Protein AF-A0A163HA66-F1 (afdb_monomer_lite)

Secondary structure (DSSP, 8-state):
-BTTTEEEEES--SSHHHHHTS---EEEEE-HHHHHHHHHHHHHHHHT---SS-HHHHHHHHHHHHHHTT-----

Foldseek 3Di:
DPPLFKDKDWPQDPDPCSVPPDDIDIDIDGGSVVSVVVVVVVVVVVVPDDPDQDPVNVVVVVVCCVVPNPPDPDD

Structure (mmCIF, N/CA/C/O backbone):
data_AF-A0A163HA66-F1
#
_entry.id   AF-A0A163HA66-F1
#
loop_
_atom_site.group_PDB
_atom_site.id
_atom_site.type_symbol
_atom_site.label_atom_id
_atom_site.label_alt_id
_atom_site.label_comp_id
_atom_site.label_asym_id
_atom_site.label_entity_id
_atom_site.label_seq_id
_atom_site.pdbx_PDB_ins_code
_atom_site.Cartn_x
_atom_site.Cartn_y
_atom_site.Cartn_z
_atom_site.occupancy
_atom_site.B_iso_or_equiv
_atom_site.auth_seq_id
_atom_site.auth_comp_id
_atom_site.auth_asym_id
_atom_site.auth_atom_id
_atom_site.pdbx_PDB_model_num
ATOM 1 N N . MET A 1 1 ? -6.721 3.398 4.448 1.00 88.06 1 MET A N 1
ATOM 2 C CA . MET A 1 1 ? -7.654 3.416 5.597 1.00 88.06 1 MET A CA 1
ATOM 3 C C . MET A 1 1 ? -9.017 3.867 5.134 1.00 88.06 1 MET A C 1
ATOM 5 O O . MET A 1 1 ? -9.064 4.685 4.229 1.00 88.06 1 MET A O 1
ATOM 9 N N . ILE A 1 2 ? -10.084 3.361 5.750 1.00 93.62 2 ILE A N 1
ATOM 10 C CA . ILE A 1 2 ? -11.463 3.656 5.345 1.00 93.62 2 ILE A CA 1
ATOM 11 C C . ILE A 1 2 ? -12.272 4.080 6.579 1.00 93.62 2 ILE A C 1
ATOM 13 O O . ILE A 1 2 ? -12.263 3.380 7.600 1.00 93.62 2 ILE A O 1
ATOM 17 N N . ASP A 1 3 ? -12.930 5.237 6.484 1.00 95.44 3 ASP A N 1
ATOM 18 C CA . ASP A 1 3 ? -13.866 5.820 7.463 1.00 95.44 3 ASP A CA 1
ATOM 19 C C . ASP A 1 3 ? -13.378 5.842 8.920 1.00 95.44 3 ASP A C 1
ATOM 21 O O . ASP A 1 3 ? -14.172 5.709 9.852 1.00 95.44 3 ASP A O 1
ATOM 25 N N . ASN A 1 4 ? -12.063 5.933 9.139 1.00 94.81 4 ASN A N 1
ATOM 26 C CA . ASN A 1 4 ? -11.411 5.845 10.455 1.00 94.81 4 ASN A CA 1
ATOM 27 C C . ASN A 1 4 ? -11.763 4.577 11.264 1.00 94.81 4 ASN A C 1
ATOM 29 O O . ASN A 1 4 ? -11.622 4.554 12.486 1.00 94.81 4 ASN A O 1
ATOM 33 N N . LYS A 1 5 ? -12.219 3.511 10.600 1.00 97.62 5 LYS A N 1
ATOM 34 C CA . LYS A 1 5 ? -12.687 2.274 11.250 1.00 97.62 5 LYS A CA 1
ATOM 35 C C . LYS A 1 5 ? -12.038 1.016 10.689 1.00 97.62 5 LYS A C 1
ATOM 37 O O . LYS A 1 5 ? -11.990 0.006 11.389 1.00 97.62 5 LYS A O 1
ATOM 42 N N . LYS A 1 6 ? -11.552 1.060 9.445 1.00 98.44 6 LYS A N 1
ATOM 43 C CA . LYS A 1 6 ? -10.970 -0.099 8.762 1.00 98.44 6 LYS A CA 1
ATOM 44 C C . LYS A 1 6 ? -9.575 0.203 8.221 1.00 98.44 6 LYS A C 1
ATOM 46 O O . LYS A 1 6 ? -9.330 1.270 7.645 1.00 98.44 6 LYS A O 1
ATOM 51 N N . VAL A 1 7 ? -8.677 -0.765 8.359 1.00 98.06 7 VAL A N 1
ATOM 52 C CA . VAL A 1 7 ? -7.328 -0.740 7.786 1.00 98.06 7 VAL A CA 1
ATOM 53 C C . VAL A 1 7 ? -7.213 -1.854 6.756 1.00 98.06 7 VAL A C 1
ATOM 55 O O . VAL A 1 7 ? -7.576 -2.990 7.040 1.00 98.06 7 VAL A O 1
ATOM 58 N N . ILE A 1 8 ? -6.706 -1.506 5.575 1.00 97.81 8 ILE A N 1
ATOM 59 C CA . ILE A 1 8 ? -6.270 -2.462 4.556 1.00 97.81 8 ILE A CA 1
ATOM 60 C C . ILE A 1 8 ? -4.745 -2.441 4.578 1.00 97.81 8 ILE A C 1
ATOM 62 O O . ILE A 1 8 ? -4.158 -1.359 4.490 1.00 97.81 8 ILE A O 1
ATOM 66 N N . THR A 1 9 ? -4.112 -3.596 4.750 1.00 97.50 9 THR A N 1
ATOM 67 C CA . THR A 1 9 ? -2.649 -3.729 4.806 1.00 97.50 9 THR A CA 1
ATOM 68 C C . THR A 1 9 ? -2.219 -5.143 4.422 1.00 97.50 9 THR A C 1
ATOM 70 O O . THR A 1 9 ? -3.052 -6.043 4.363 1.00 97.50 9 THR A O 1
ATOM 73 N N . GLY A 1 10 ? -0.935 -5.341 4.143 1.00 96.75 10 GLY A N 1
ATOM 74 C CA . GLY A 1 10 ? -0.386 -6.610 3.686 1.00 96.75 10 GLY A CA 1
ATOM 75 C C . GLY A 1 10 ? 0.865 -6.401 2.839 1.00 96.75 10 GLY A C 1
ATOM 76 O O . GLY A 1 10 ? 1.428 -5.305 2.834 1.00 96.75 10 GLY A O 1
ATOM 77 N N . SER A 1 11 ? 1.282 -7.444 2.126 1.00 97.75 11 SER A N 1
ATOM 78 C CA . SER A 1 11 ? 2.412 -7.392 1.187 1.00 97.75 11 SER A CA 1
ATOM 79 C C . SER A 1 11 ? 2.021 -6.831 -0.188 1.00 97.75 11 SER A C 1
ATOM 81 O O . SER A 1 11 ? 2.888 -6.399 -0.943 1.00 97.75 11 SER A O 1
ATOM 83 N N . PHE A 1 12 ? 0.715 -6.777 -0.475 1.00 97.25 12 PHE A N 1
ATOM 84 C CA . PHE A 1 12 ? 0.172 -6.439 -1.786 1.00 97.25 12 PHE A CA 1
ATOM 85 C C . PHE A 1 12 ? 0.559 -5.029 -2.256 1.00 97.25 12 PHE A C 1
ATOM 87 O O . PHE A 1 12 ? 0.073 -4.015 -1.744 1.00 97.25 12 PHE A O 1
ATOM 94 N N . ASN A 1 13 ? 1.372 -4.968 -3.308 1.00 96.50 13 ASN A N 1
ATOM 95 C CA . ASN A 1 13 ? 1.632 -3.739 -4.053 1.00 96.50 13 ASN A CA 1
ATOM 96 C C . ASN A 1 13 ? 0.557 -3.533 -5.129 1.00 96.50 13 ASN A C 1
ATOM 98 O O . ASN A 1 13 ? 0.215 -4.472 -5.834 1.00 96.50 13 ASN A O 1
ATOM 102 N N . TRP A 1 14 ? 0.060 -2.312 -5.346 1.00 94.19 14 TRP A N 1
ATOM 103 C CA . TRP A 1 14 ? -0.940 -2.040 -6.396 1.00 94.19 14 TRP A CA 1
ATOM 104 C C . TRP A 1 14 ? -0.338 -2.122 -7.807 1.00 94.19 14 TRP A C 1
ATOM 106 O O . TRP A 1 14 ? 0.037 -1.114 -8.403 1.00 94.19 14 TRP A O 1
ATOM 116 N N . SER A 1 15 ? -0.218 -3.340 -8.333 1.00 95.75 15 SER A N 1
ATOM 117 C CA . SER A 1 15 ? 0.415 -3.637 -9.618 1.00 95.75 15 SER A CA 1
ATOM 118 C C . SER A 1 15 ? -0.194 -4.886 -10.270 1.00 95.75 15 SER A C 1
ATOM 120 O O . SER A 1 15 ? -0.716 -5.742 -9.552 1.00 95.75 15 SER A O 1
ATOM 122 N N . PRO A 1 16 ? -0.086 -5.045 -11.605 1.00 96.75 16 PRO A N 1
ATOM 123 C CA . PRO A 1 16 ? -0.558 -6.253 -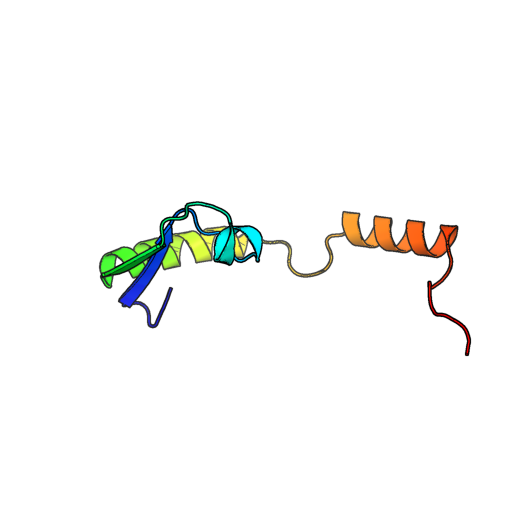12.282 1.00 96.75 16 PRO A CA 1
ATOM 124 C C . PRO A 1 16 ? 0.119 -7.532 -11.776 1.00 96.75 16 PRO A C 1
ATOM 126 O O . PRO A 1 16 ? -0.542 -8.552 -11.625 1.00 96.75 16 PRO A O 1
ATOM 129 N N . ALA A 1 17 ? 1.418 -7.468 -11.467 1.00 96.50 17 ALA A N 1
ATOM 130 C CA . ALA A 1 17 ? 2.163 -8.620 -10.962 1.00 96.50 17 ALA A CA 1
ATOM 131 C C . ALA A 1 17 ? 1.618 -9.101 -9.608 1.00 96.50 17 ALA A C 1
ATOM 133 O O . ALA A 1 17 ? 1.339 -10.282 -9.452 1.00 96.50 17 ALA A O 1
ATOM 134 N N . ALA A 1 18 ? 1.377 -8.194 -8.660 1.00 94.19 18 ALA A N 1
ATOM 135 C CA . ALA A 1 18 ? 0.758 -8.544 -7.379 1.00 94.19 18 ALA A CA 1
ATOM 136 C C . ALA A 1 18 ? -0.685 -9.056 -7.530 1.00 94.19 18 ALA A C 1
ATOM 138 O O . ALA A 1 18 ? -1.122 -9.915 -6.776 1.00 94.19 18 ALA A O 1
ATOM 139 N N . ALA A 1 19 ? -1.430 -8.538 -8.512 1.00 94.00 19 ALA A N 1
ATOM 140 C CA . ALA A 1 19 ? -2.817 -8.928 -8.747 1.00 94.00 19 ALA A CA 1
ATOM 141 C C . ALA A 1 19 ? -2.973 -10.302 -9.421 1.00 94.00 19 ALA A C 1
ATOM 143 O O . ALA A 1 19 ? -4.027 -10.923 -9.278 1.00 94.00 19 ALA A O 1
ATOM 144 N N . HIS A 1 20 ? -1.975 -10.753 -10.189 1.00 94.94 20 HIS A N 1
ATOM 145 C CA . HIS A 1 20 ? -2.132 -11.904 -11.086 1.00 94.94 20 HIS A CA 1
ATOM 146 C C . HIS A 1 20 ? -1.015 -12.945 -11.016 1.00 94.94 20 HIS A C 1
ATOM 148 O O . HIS A 1 20 ? -1.178 -14.025 -11.578 1.00 94.94 20 HIS A O 1
ATOM 154 N N . THR A 1 21 ? 0.127 -12.635 -10.404 1.00 96.19 21 THR A N 1
ATOM 155 C CA . THR A 1 21 ? 1.327 -13.480 -10.493 1.00 96.19 21 THR A CA 1
ATOM 156 C C . THR A 1 21 ? 1.948 -13.774 -9.139 1.00 96.19 21 THR A C 1
ATOM 158 O O .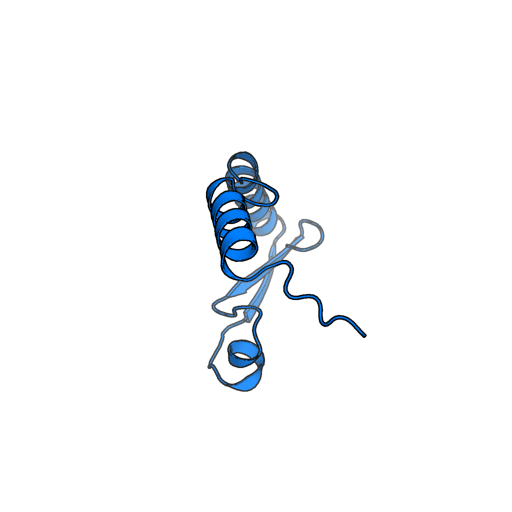 THR A 1 21 ? 2.299 -14.920 -8.884 1.00 96.19 21 THR A O 1
ATOM 161 N N . ASN A 1 22 ? 2.115 -12.767 -8.286 1.00 97.12 22 ASN A N 1
ATOM 162 C CA . ASN A 1 22 ? 2.759 -12.960 -6.994 1.00 97.12 22 ASN A CA 1
ATOM 163 C C . ASN A 1 22 ? 1.786 -13.561 -5.979 1.00 97.12 22 ASN A C 1
ATOM 165 O O . ASN A 1 22 ? 0.608 -13.202 -5.943 1.00 97.12 22 ASN A O 1
ATOM 169 N N . ASP A 1 23 ? 2.329 -14.373 -5.078 1.00 96.81 23 ASP A N 1
ATOM 170 C CA . ASP A 1 23 ? 1.633 -14.771 -3.862 1.00 96.81 23 ASP A CA 1
ATOM 171 C C . ASP A 1 23 ? 1.654 -13.610 -2.864 1.00 96.81 23 ASP A C 1
ATOM 173 O O . ASP A 1 23 ? 2.681 -13.283 -2.268 1.00 96.81 23 ASP A O 1
ATOM 177 N N . GLU A 1 24 ? 0.505 -12.962 -2.696 1.00 97.12 24 GLU A N 1
ATOM 178 C CA . GLU A 1 24 ? 0.352 -11.780 -1.852 1.00 97.12 24 GLU A CA 1
ATOM 179 C C . GLU A 1 24 ? -0.650 -12.028 -0.723 1.00 97.12 24 GLU A C 1
ATOM 181 O O . GLU A 1 24 ? -1.616 -12.778 -0.860 1.00 97.12 24 GLU A O 1
ATOM 186 N N . THR A 1 25 ? -0.465 -11.340 0.405 1.00 97.31 25 THR A N 1
ATOM 187 C CA . THR A 1 25 ? -1.450 -11.305 1.494 1.00 97.31 25 THR A CA 1
ATOM 188 C C . THR A 1 25 ? -2.096 -9.929 1.579 1.00 97.31 25 THR A C 1
ATOM 190 O O . THR A 1 25 ? -1.399 -8.913 1.621 1.00 97.31 25 THR A O 1
ATOM 193 N N . LEU A 1 26 ? -3.429 -9.897 1.680 1.00 96.81 26 LEU A N 1
ATOM 194 C CA . LEU A 1 26 ? -4.214 -8.691 1.935 1.00 96.81 26 LEU A CA 1
ATOM 195 C C . LEU A 1 26 ? -5.125 -8.900 3.149 1.00 96.81 26 LEU A C 1
ATOM 197 O O . LEU A 1 26 ? -5.933 -9.824 3.186 1.00 96.81 26 LEU A O 1
ATOM 201 N N . LEU A 1 27 ? -5.012 -8.018 4.139 1.00 97.50 27 LEU A N 1
ATOM 202 C CA . LEU A 1 27 ? -5.786 -8.051 5.376 1.00 97.50 27 LEU A CA 1
ATOM 203 C C . LEU A 1 27 ? -6.717 -6.843 5.452 1.00 97.50 27 LEU A C 1
ATOM 205 O O . LEU A 1 27 ? -6.274 -5.701 5.312 1.00 97.50 27 LEU A O 1
ATOM 209 N N . LEU A 1 28 ? -7.994 -7.094 5.752 1.00 97.88 28 LEU A N 1
ATOM 210 C CA . LEU A 1 28 ? -8.975 -6.072 6.111 1.00 97.88 28 LE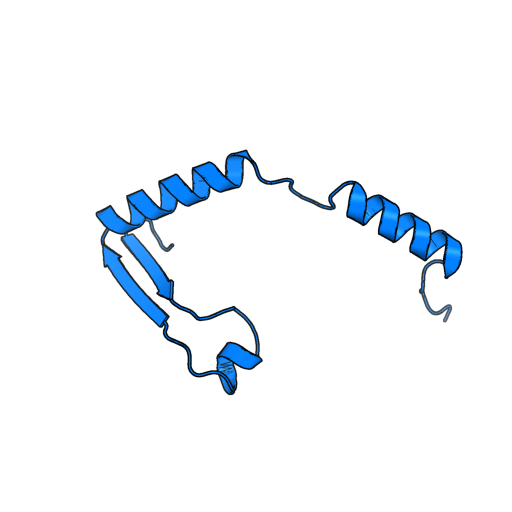U A CA 1
ATOM 211 C C . LEU A 1 28 ? -9.293 -6.166 7.607 1.00 97.88 28 LEU A C 1
ATOM 213 O O . LEU A 1 28 ? -10.010 -7.059 8.054 1.00 97.88 28 LEU A O 1
ATOM 217 N N . ILE A 1 29 ? -8.785 -5.213 8.384 1.00 98.19 29 ILE A N 1
ATOM 218 C CA . ILE A 1 29 ? -8.930 -5.197 9.841 1.00 98.19 29 ILE A CA 1
ATOM 219 C C . ILE A 1 29 ? -9.962 -4.144 10.246 1.00 98.19 29 ILE A C 1
ATOM 221 O O . ILE A 1 29 ? -9.803 -2.957 9.953 1.00 98.19 29 ILE A O 1
ATOM 225 N N . HIS A 1 30 ? -10.999 -4.575 10.967 1.00 98.44 30 HIS A N 1
ATOM 226 C CA . HIS A 1 30 ? -12.047 -3.718 11.523 1.00 98.44 30 HIS A CA 1
ATOM 227 C C . HIS A 1 30 ? -11.679 -3.301 12.949 1.00 98.44 30 HIS A C 1
ATOM 229 O O . HIS A 1 30 ? -11.952 -4.013 13.910 1.00 98.44 30 HIS A O 1
ATOM 235 N N . SER A 1 31 ? -11.017 -2.156 13.096 1.00 98.31 31 SER A N 1
ATOM 236 C CA . SER A 1 31 ? -10.592 -1.647 14.399 1.00 98.31 31 SER A CA 1
ATOM 237 C C . SER A 1 31 ? -10.394 -0.131 14.345 1.00 98.31 31 SER A C 1
ATOM 239 O O . SER A 1 31 ? -9.411 0.335 13.761 1.00 98.31 31 SER A O 1
ATOM 241 N N . PRO A 1 32 ? -11.274 0.660 14.989 1.00 98.06 32 PRO A N 1
ATOM 242 C CA . PRO A 1 32 ? -11.104 2.111 15.089 1.00 98.06 32 PRO A CA 1
ATOM 243 C C . PRO A 1 32 ? -9.791 2.508 15.771 1.00 98.06 32 PRO A C 1
ATOM 245 O O . PRO A 1 32 ? -9.147 3.478 15.376 1.00 98.06 32 PRO A O 1
ATOM 248 N N . LYS A 1 33 ? -9.344 1.723 16.763 1.00 98.50 33 LYS A N 1
ATOM 249 C CA . LYS A 1 33 ? -8.068 1.955 17.449 1.00 98.50 33 LYS A CA 1
ATOM 250 C C . LYS A 1 33 ? -6.891 1.794 16.491 1.00 98.50 33 LYS A C 1
ATOM 252 O O . LYS A 1 33 ? -6.055 2.690 16.401 1.00 98.50 33 LYS A O 1
ATOM 257 N N . LEU A 1 34 ? -6.832 0.682 15.753 1.00 98.12 34 LEU A N 1
ATOM 258 C CA . LEU A 1 34 ? -5.766 0.466 14.771 1.00 98.12 34 LEU A CA 1
ATOM 259 C C . LEU A 1 34 ? -5.798 1.545 13.689 1.00 98.12 34 LEU A C 1
ATOM 261 O O . LEU A 1 34 ? -4.751 2.079 13.325 1.00 98.12 34 LEU A O 1
ATOM 265 N N . ALA A 1 35 ? -6.998 1.914 13.237 1.00 98.50 35 ALA A N 1
ATOM 266 C CA . ALA A 1 35 ? -7.165 2.973 12.262 1.00 98.50 35 ALA A CA 1
ATOM 267 C C . ALA A 1 35 ? -6.572 4.303 12.759 1.00 98.50 35 ALA A C 1
ATOM 269 O O . ALA A 1 35 ? -5.773 4.922 12.063 1.00 98.50 35 ALA A O 1
ATOM 270 N N . ALA A 1 36 ? -6.842 4.702 14.004 1.00 98.25 36 ALA A N 1
ATOM 271 C CA . ALA A 1 36 ? -6.245 5.905 14.584 1.00 98.25 36 ALA A CA 1
ATOM 272 C C . ALA A 1 36 ? -4.702 5.866 14.601 1.00 98.25 36 ALA A C 1
ATOM 274 O O . ALA A 1 36 ? -4.053 6.880 14.325 1.00 98.25 36 ALA A O 1
ATOM 275 N N . HIS A 1 37 ? -4.094 4.704 14.878 1.00 98.31 37 HIS A N 1
ATOM 276 C CA . HIS A 1 37 ? -2.637 4.560 14.809 1.00 98.31 37 HIS A CA 1
ATOM 277 C C . HIS A 1 37 ? -2.103 4.726 13.379 1.00 98.31 37 HIS A C 1
ATOM 279 O O . HIS A 1 37 ? -1.125 5.451 13.197 1.00 98.31 37 HIS A O 1
ATOM 285 N N . PHE A 1 38 ? -2.760 4.135 12.379 1.00 97.94 38 PHE A N 1
ATOM 286 C CA . PHE A 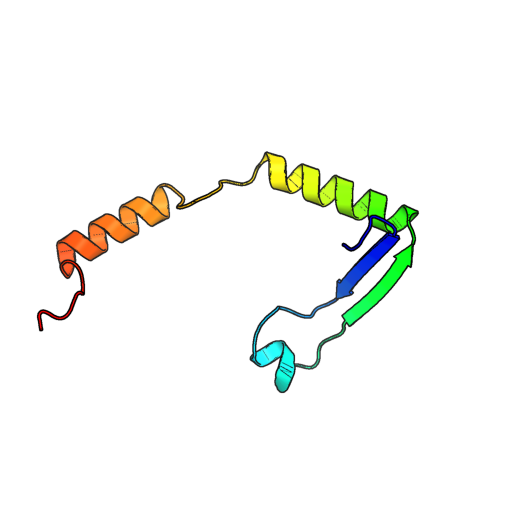1 38 ? -2.393 4.306 10.970 1.00 97.94 38 PHE A CA 1
ATOM 287 C C . PHE A 1 38 ? -2.581 5.754 10.493 1.00 97.94 38 PHE A C 1
ATOM 289 O O . PHE A 1 38 ? -1.686 6.275 9.830 1.00 97.94 38 PHE A O 1
ATOM 296 N N . THR A 1 39 ? -3.672 6.444 10.867 1.00 97.31 39 THR A N 1
ATOM 297 C CA . THR A 1 39 ? -3.857 7.876 10.542 1.00 97.31 39 THR A CA 1
ATOM 298 C C . THR A 1 39 ? -2.675 8.692 11.031 1.00 97.31 39 THR A C 1
ATOM 300 O O . THR A 1 39 ? -2.143 9.518 10.295 1.00 97.31 39 THR A O 1
ATOM 303 N N . ARG A 1 40 ? -2.268 8.486 12.289 1.00 97.88 40 ARG A N 1
ATOM 304 C CA . ARG A 1 40 ? -1.203 9.276 12.909 1.00 97.88 40 ARG A CA 1
ATOM 305 C C . ARG A 1 40 ? 0.115 9.118 12.156 1.00 97.88 40 ARG A C 1
ATOM 307 O O . ARG A 1 40 ? 0.765 10.128 11.887 1.00 97.88 40 ARG A O 1
ATOM 314 N N . GLU A 1 41 ? 0.483 7.891 11.795 1.00 97.44 41 GLU A N 1
ATOM 315 C CA . GLU A 1 41 ? 1.711 7.652 11.033 1.00 97.44 41 GLU A CA 1
ATOM 316 C C . GLU A 1 41 ? 1.622 8.203 9.612 1.00 97.44 41 GLU A C 1
ATOM 318 O O . GLU A 1 41 ? 2.549 8.881 9.173 1.00 97.44 41 GLU A O 1
ATOM 323 N N . MET A 1 42 ? 0.490 8.026 8.925 1.00 96.19 42 MET A N 1
ATOM 324 C CA . MET A 1 42 ? 0.280 8.629 7.606 1.00 96.19 42 MET A CA 1
ATOM 325 C C . MET A 1 42 ? 0.404 10.152 7.661 1.00 96.19 42 MET A C 1
ATOM 327 O O . MET A 1 42 ? 1.125 10.734 6.858 1.00 96.19 42 MET A O 1
ATOM 331 N N . ASN A 1 43 ? -0.201 10.801 8.658 1.00 96.19 43 ASN A N 1
ATOM 332 C CA . ASN A 1 43 ? -0.078 12.244 8.859 1.00 96.19 43 ASN A CA 1
ATOM 333 C C . ASN A 1 43 ? 1.369 12.663 9.152 1.00 96.19 43 ASN A C 1
ATOM 335 O O . ASN A 1 43 ? 1.797 13.727 8.708 1.00 96.19 43 ASN A O 1
ATOM 339 N N . ARG A 1 44 ? 2.132 11.859 9.905 1.00 97.31 44 ARG A N 1
ATOM 340 C CA . ARG A 1 44 ? 3.555 12.122 10.166 1.00 97.31 44 ARG A CA 1
ATOM 341 C C . ARG A 1 44 ? 4.374 12.079 8.881 1.00 97.31 44 ARG A C 1
ATOM 343 O O . ARG A 1 44 ? 5.174 12.983 8.669 1.00 97.31 44 ARG A O 1
ATOM 350 N N . LEU A 1 45 ? 4.158 11.070 8.041 1.00 95.81 45 LEU A N 1
ATOM 351 C CA . LEU A 1 45 ? 4.835 10.937 6.750 1.00 95.81 45 LEU A CA 1
ATOM 352 C C . LEU A 1 45 ? 4.433 12.064 5.792 1.00 95.81 45 LEU A C 1
ATOM 354 O O . LEU A 1 45 ? 5.295 12.663 5.157 1.00 95.81 45 LEU A O 1
ATOM 358 N N . TRP A 1 46 ? 3.145 12.412 5.751 1.00 94.19 46 TRP A N 1
ATOM 359 C CA . TRP A 1 46 ? 2.624 13.446 4.858 1.00 94.19 46 TRP A CA 1
ATOM 360 C C . TRP A 1 46 ? 3.199 14.835 5.144 1.00 94.19 46 TRP A C 1
ATOM 362 O O . TRP A 1 46 ? 3.453 15.594 4.216 1.00 94.19 46 TRP A O 1
ATOM 372 N N . ARG A 1 47 ? 3.472 15.163 6.416 1.00 95.19 47 ARG A N 1
ATOM 373 C CA . ARG A 1 47 ? 4.111 16.440 6.787 1.00 95.19 47 ARG A CA 1
ATOM 374 C C . ARG A 1 47 ? 5.497 16.637 6.169 1.00 95.19 47 ARG A C 1
ATOM 376 O O . ARG A 1 47 ? 5.903 17.777 5.993 1.00 95.19 47 ARG A O 1
ATOM 383 N N . GLY A 1 48 ? 6.220 15.554 5.887 1.00 89.69 48 GLY A N 1
ATOM 384 C CA .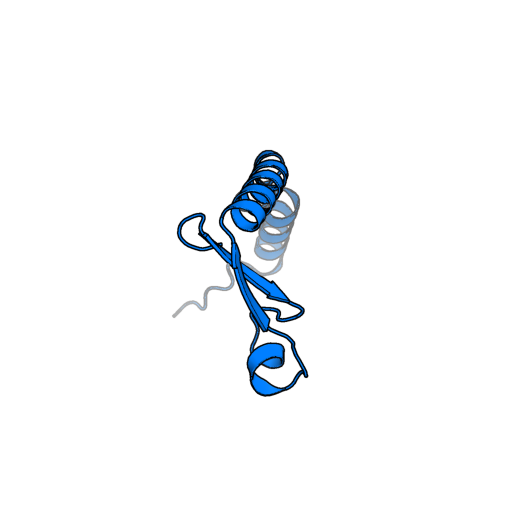 GLY A 1 48 ? 7.551 15.595 5.278 1.00 89.69 48 GLY A CA 1
ATOM 385 C C . GLY A 1 48 ? 7.562 15.259 3.788 1.00 89.69 48 GLY A C 1
ATOM 386 O O . GLY A 1 48 ? 8.639 15.110 3.219 1.00 89.69 48 GLY A O 1
ATOM 387 N N . ALA A 1 49 ? 6.397 15.078 3.164 1.00 91.19 49 ALA A N 1
ATOM 388 C CA . ALA A 1 49 ? 6.323 14.681 1.768 1.00 91.19 49 ALA A CA 1
ATOM 389 C C . ALA A 1 49 ? 6.581 15.880 0.845 1.00 91.19 49 ALA A C 1
ATOM 391 O O . ALA A 1 49 ? 5.895 16.899 0.920 1.00 91.19 49 ALA A O 1
ATOM 392 N N . GLU A 1 50 ? 7.535 15.735 -0.074 1.00 88.75 50 GLU A N 1
ATOM 393 C CA . GLU A 1 50 ? 7.640 16.632 -1.223 1.00 88.75 50 GLU A CA 1
ATOM 394 C C . GLU A 1 50 ? 6.513 16.304 -2.205 1.00 88.75 50 GLU A C 1
ATOM 396 O O . GLU A 1 50 ? 6.476 15.224 -2.799 1.00 88.75 50 GLU A O 1
ATOM 401 N N . LEU A 1 51 ? 5.569 17.231 -2.359 1.00 87.31 51 LEU A N 1
ATOM 402 C CA . LEU A 1 51 ? 4.458 17.080 -3.290 1.00 87.31 51 LEU A CA 1
ATOM 403 C C . LEU A 1 51 ? 4.813 17.667 -4.660 1.00 87.31 51 LEU A C 1
ATOM 405 O O . LEU A 1 51 ? 5.503 18.680 -4.771 1.00 87.31 51 LEU A O 1
ATOM 409 N N . GLY A 1 52 ? 4.291 17.044 -5.716 1.00 86.50 52 GLY A N 1
ATOM 410 C CA . GLY A 1 52 ? 4.552 17.450 -7.095 1.00 86.50 52 GLY A CA 1
ATOM 411 C C . GLY A 1 52 ? 5.879 16.920 -7.643 1.00 86.50 52 GLY A C 1
ATOM 412 O O . GLY A 1 52 ? 6.430 15.926 -7.175 1.00 86.50 52 GLY A O 1
ATOM 413 N N . ILE A 1 53 ? 6.378 17.554 -8.706 1.00 86.88 53 ILE A N 1
ATOM 414 C CA . ILE A 1 53 ? 7.624 17.129 -9.351 1.00 86.88 53 ILE A CA 1
ATOM 415 C C . ILE A 1 53 ? 8.803 17.618 -8.510 1.00 86.88 53 ILE A C 1
ATOM 417 O O . ILE A 1 53 ? 9.114 18.810 -8.514 1.00 86.88 53 ILE A O 1
ATOM 421 N N . ALA A 1 54 ? 9.491 16.685 -7.851 1.00 87.69 54 ALA A N 1
ATOM 422 C CA . ALA A 1 54 ? 10.698 16.985 -7.089 1.00 87.69 54 ALA A CA 1
ATOM 423 C C . ALA A 1 54 ? 11.735 17.743 -7.951 1.00 87.69 54 ALA A C 1
ATOM 425 O O . ALA A 1 54 ? 11.887 17.433 -9.143 1.00 87.69 54 ALA A O 1
ATOM 426 N N . PRO A 1 55 ? 12.523 18.678 -7.385 1.00 88.06 55 PRO A N 1
ATOM 427 C CA .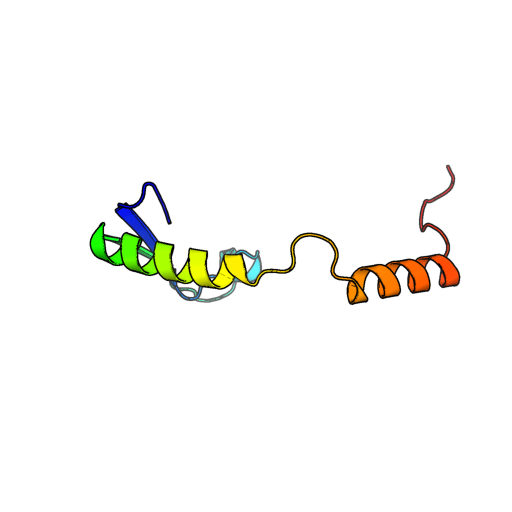 PRO A 1 55 ? 13.481 19.490 -8.146 1.00 88.06 55 PRO A CA 1
ATOM 428 C C . PRO A 1 55 ? 14.451 18.662 -9.001 1.00 88.06 55 PRO A C 1
ATOM 430 O O . PRO A 1 55 ? 14.766 19.014 -10.139 1.00 88.06 55 PRO A O 1
ATOM 433 N N . ARG A 1 56 ? 14.885 17.504 -8.488 1.00 89.19 56 ARG A N 1
ATOM 434 C CA . ARG A 1 56 ? 15.731 16.552 -9.223 1.00 89.19 56 ARG A CA 1
ATOM 435 C C . ARG A 1 56 ? 15.033 15.988 -10.465 1.00 89.19 56 ARG A C 1
ATOM 437 O O . ARG A 1 56 ? 15.668 15.859 -11.509 1.00 89.19 56 ARG A O 1
ATOM 444 N N . MET A 1 57 ? 13.751 15.647 -10.355 1.00 89.62 57 MET A N 1
ATOM 445 C CA . MET A 1 57 ? 12.953 15.137 -11.473 1.00 89.62 57 MET A CA 1
ATOM 446 C C . MET A 1 57 ? 12.705 16.227 -12.514 1.00 89.62 57 MET A C 1
ATOM 448 O O . MET A 1 57 ? 12.813 15.957 -13.708 1.00 89.62 57 MET A O 1
ATOM 452 N N . ARG A 1 58 ? 12.472 17.469 -12.074 1.00 90.56 58 ARG A N 1
ATOM 453 C CA . ARG A 1 58 ? 12.293 18.631 -12.957 1.00 90.56 58 ARG A CA 1
ATOM 454 C C . ARG A 1 58 ? 13.543 18.902 -13.795 1.00 90.56 58 ARG A C 1
ATOM 456 O O . ARG A 1 58 ? 13.460 18.953 -15.016 1.00 90.56 58 ARG A O 1
ATOM 463 N N . ARG A 1 59 ? 14.716 18.899 -13.156 1.00 92.31 59 ARG A N 1
ATOM 464 C CA . ARG A 1 59 ? 16.015 18.982 -13.844 1.00 92.31 59 ARG A CA 1
ATOM 465 C C . ARG A 1 59 ? 16.223 17.845 -14.839 1.00 92.31 59 ARG A C 1
ATOM 467 O O . ARG A 1 59 ? 16.713 18.069 -15.940 1.00 92.31 59 ARG A O 1
ATOM 474 N N . LYS A 1 60 ? 15.861 16.613 -14.464 1.00 90.94 60 LYS A N 1
ATOM 475 C CA . LYS A 1 60 ? 15.972 15.461 -15.369 1.00 90.94 60 LYS A CA 1
ATOM 476 C C . LYS A 1 60 ? 15.064 15.632 -16.593 1.00 90.94 60 LYS A C 1
ATOM 478 O O . LYS A 1 60 ? 15.499 15.336 -17.701 1.00 90.94 60 LYS A O 1
ATOM 483 N N . LEU A 1 61 ? 13.842 16.136 -16.405 1.00 90.25 61 LEU A N 1
ATOM 484 C CA . LEU A 1 61 ? 12.910 16.443 -17.493 1.00 90.25 61 LEU A CA 1
ATOM 485 C C . LEU A 1 61 ? 13.465 17.524 -18.430 1.00 90.25 61 LEU A C 1
ATOM 487 O O . LEU A 1 61 ? 13.435 17.347 -19.644 1.00 90.25 61 LEU A O 1
ATOM 491 N N . GLU A 1 62 ? 14.006 18.612 -17.885 1.00 91.81 62 GLU A N 1
ATOM 492 C CA . GLU A 1 62 ? 14.629 19.693 -18.664 1.00 91.81 62 GLU A CA 1
ATOM 493 C C . GLU A 1 62 ? 15.825 19.190 -19.478 1.00 91.81 62 GLU A C 1
ATOM 495 O O . GLU A 1 62 ? 15.914 19.455 -20.675 1.00 91.81 62 GLU A O 1
ATOM 500 N N . GLN A 1 63 ? 16.698 18.381 -18.869 1.00 93.31 63 GLN A N 1
ATOM 501 C CA . GLN A 1 63 ? 17.828 17.758 -19.563 1.00 93.31 63 GLN A CA 1
ATOM 502 C C . GLN A 1 63 ? 17.379 16.839 -20.703 1.00 93.31 63 GLN A C 1
ATOM 504 O O . GLN A 1 63 ? 17.991 16.841 -21.768 1.00 93.31 63 GLN A O 1
ATOM 509 N N . GLN A 1 64 ? 16.328 16.046 -20.492 1.00 90.50 64 GLN A N 1
ATOM 510 C CA . GLN A 1 64 ? 15.780 15.166 -21.527 1.00 90.50 64 GLN A CA 1
ATOM 511 C C . GLN A 1 64 ? 15.164 15.972 -22.674 1.00 90.50 64 GLN A C 1
ATOM 513 O O . GLN A 1 64 ? 15.436 15.674 -23.833 1.00 90.50 64 GLN A O 1
ATOM 518 N N . ARG A 1 65 ? 14.422 17.044 -22.369 1.00 90.25 65 ARG A N 1
ATOM 519 C CA . ARG A 1 65 ? 13.862 17.952 -23.383 1.00 90.25 65 ARG A CA 1
ATOM 520 C C . ARG A 1 65 ? 14.939 18.657 -24.200 1.00 90.25 65 ARG A C 1
ATOM 522 O O . ARG A 1 65 ? 14.792 18.781 -25.410 1.00 90.25 65 ARG A O 1
ATOM 529 N N . ALA A 1 66 ? 16.025 19.086 -23.561 1.00 89.81 66 ALA A N 1
ATOM 530 C CA . ALA A 1 66 ? 17.153 19.699 -24.258 1.00 89.81 66 ALA A CA 1
ATOM 531 C C . ALA A 1 66 ? 17.872 18.707 -25.190 1.00 89.81 66 ALA A C 1
ATOM 533 O O . ALA A 1 66 ? 18.328 19.098 -26.258 1.00 89.81 66 ALA A O 1
ATOM 534 N N . LYS A 1 67 ? 17.964 17.428 -24.800 1.00 90.94 67 LYS A N 1
ATOM 535 C CA . LYS A 1 67 ? 18.640 16.386 -25.589 1.00 90.94 67 LYS A CA 1
ATOM 536 C C . LYS A 1 67 ? 17.791 15.826 -26.730 1.00 90.94 67 LYS A C 1
ATOM 538 O O . LYS A 1 67 ? 18.334 15.559 -27.794 1.00 90.94 67 LYS A O 1
ATOM 543 N N . CYS A 1 68 ? 16.495 15.619 -26.502 1.00 86.69 68 CYS A N 1
ATOM 544 C CA . CYS A 1 68 ? 15.627 14.850 -27.401 1.00 86.69 68 CYS A CA 1
ATOM 545 C C . CYS A 1 68 ? 14.448 15.662 -27.970 1.00 86.69 68 CYS A C 1
ATOM 547 O O . CYS A 1 68 ? 13.626 15.115 -28.701 1.00 86.69 68 CYS A O 1
ATOM 549 N N . GLY A 1 69 ? 14.328 16.952 -27.638 1.00 82.25 69 GLY A N 1
ATOM 550 C CA . GLY A 1 69 ? 13.166 17.770 -27.992 1.00 82.25 69 GLY A CA 1
ATOM 551 C C . GLY A 1 69 ? 11.928 17.458 -27.141 1.00 82.25 69 GLY A C 1
ATOM 552 O O . GLY A 1 69 ? 12.008 16.831 -26.085 1.00 82.25 69 GLY A O 1
ATOM 553 N N . SER A 1 70 ? 10.752 17.925 -27.571 1.00 80.12 70 SER A N 1
ATOM 554 C CA . SER A 1 70 ? 9.498 17.755 -26.816 1.00 80.12 70 SER A CA 1
ATOM 555 C C . SER A 1 70 ? 8.906 16.342 -26.886 1.00 80.12 70 SER A C 1
ATOM 557 O O . SER A 1 70 ? 7.977 16.061 -26.133 1.00 80.12 70 SER A O 1
ATOM 559 N N . GLY A 1 71 ? 9.415 15.471 -27.766 1.00 72.44 71 GLY A N 1
ATOM 560 C CA . GLY A 1 71 ? 8.881 14.120 -27.976 1.00 72.44 71 GLY A CA 1
ATOM 561 C C . GLY A 1 71 ? 7.453 14.086 -28.534 1.00 72.44 71 GLY A C 1
ATOM 562 O O . GLY A 1 71 ? 6.799 13.054 -28.449 1.00 72.44 71 GLY A O 1
ATOM 563 N N . VAL A 1 72 ? 6.954 15.207 -29.066 1.00 75.25 72 VAL A N 1
ATOM 564 C CA . VAL A 1 72 ? 5.646 15.278 -29.728 1.00 75.25 72 VAL A CA 1
ATOM 565 C C . VAL A 1 72 ? 5.864 14.954 -31.204 1.00 75.25 72 VAL A C 1
ATOM 567 O O . VAL A 1 72 ? 6.584 15.694 -31.880 1.00 75.25 72 VAL A O 1
ATOM 570 N N . GLU A 1 73 ? 5.276 13.861 -31.699 1.00 67.25 73 GLU A N 1
ATOM 571 C CA . GLU A 1 73 ? 5.191 13.614 -33.142 1.00 67.25 73 GLU A CA 1
ATOM 572 C C . GLU A 1 73 ? 4.464 14.795 -33.791 1.00 67.25 73 GLU A C 1
ATOM 574 O O . GLU A 1 73 ? 3.340 15.137 -33.418 1.00 67.25 73 GLU A O 1
ATOM 579 N N . ARG A 1 74 ? 5.138 15.469 -34.725 1.00 63.62 74 ARG A N 1
ATOM 580 C CA . ARG A 1 74 ? 4.495 16.478 -35.565 1.00 63.62 74 ARG A CA 1
ATOM 581 C C . ARG A 1 74 ? 3.671 15.727 -36.607 1.00 63.62 74 ARG A C 1
ATOM 583 O O . ARG A 1 74 ? 4.255 15.112 -37.493 1.00 63.62 74 ARG A O 1
ATOM 590 N N . SER A 1 75 ? 2.353 15.754 -36.435 1.00 59.38 75 SER A N 1
ATOM 591 C CA . SER A 1 75 ? 1.362 15.377 -37.449 1.00 59.38 75 SER A CA 1
ATOM 592 C C . SER A 1 75 ? 1.442 16.276 -38.675 1.00 59.38 75 SER A C 1
ATOM 594 O O . SER A 1 75 ? 1.663 17.494 -38.462 1.00 59.38 75 SER A O 1
#

pLDDT: mean 92.34, std 7.95, range [59.38, 98.5]

Radius of gyration: 19.71 Å; chains: 1; bounding box: 32×34×55 Å

Sequence (75 aa):
MIDNKKVITGSFNWSPAAAHTNDETLLLIHSPKLAAHFTREMNRLWRGAELGIAPRMRRKLEQQRAKCGSGVERS